Protein AF-A0AAJ2H6S4-F1 (afdb_monomer)

InterPro domains:
  IPR003325 TerD domain [PF02342] (1-60)

Secondary structure (DSSP, 8-state):
-PPPPPTT----HHHH-TT----------PPPSSSSPPP----------TTSS-SSGGG-

Organism: NCBI:txid1538159

pLDDT: mean 86.86, std 6.99, range [56.94, 94.56]

Radius of gyration: 15.92 Å; Cα contacts (8 Å, |Δi|>4): 23; chains: 1; bounding box: 42×23×39 Å

Nearest PDB structures (foldseek):
  6g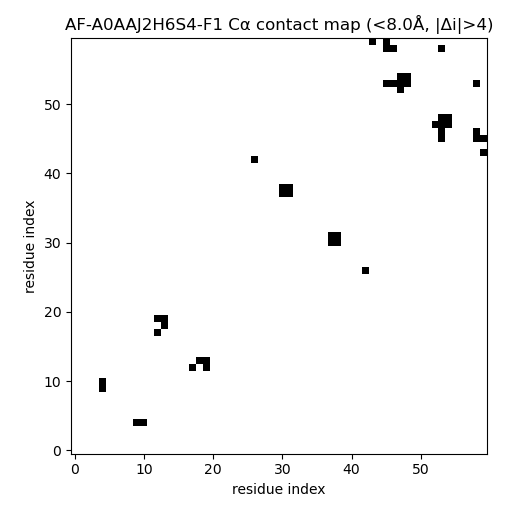ao-assembly1_C  TM=2.052E-01  e=2.790E+00  Mammalian orthoreovirus 1 Lang

Sequence (60 aa):
MAISLSKGGNLSLTKTDPNLVRILVGLGWDERSTDGASFDLDASAFLLGASGKVRGDHDF

Solvent-accessible surface area (backbone atoms only — not comparable to full-atom values): 4699 Å² total; per-residue (Å²): 134,89,84,86,80,57,94,92,59,86,81,62,60,57,81,76,42,77,81,72,85,80,84,86,86,86,87,87,79,83,76,73,90,62,90,78,82,75,83,85,83,85,87,85,79,78,71,61,48,99,85,73,40,61,91,51,79,82,65,105

Foldseek 3Di:
DDDDADVVRDDDVCVVPVPDPDDDDDDDDDWDPDDDDTDDDDDADADADPVRDGPDPVSD

Structure (mmCIF, N/CA/C/O backbone):
data_AF-A0AAJ2H6S4-F1
#
_entry.id   AF-A0AAJ2H6S4-F1
#
loop_
_atom_site.group_PDB
_atom_site.id
_atom_site.type_symbol
_atom_site.label_atom_id
_atom_site.label_alt_id
_atom_site.label_comp_id
_atom_site.label_asym_id
_atom_site.label_entity_id
_atom_site.label_seq_id
_atom_site.pdbx_PDB_ins_code
_atom_site.Cartn_x
_atom_site.Cartn_y
_atom_site.Cartn_z
_atom_site.occupancy
_atom_site.B_iso_or_equiv
_atom_site.auth_seq_id
_atom_site.auth_comp_id
_atom_site.auth_asym_id
_atom_site.auth_atom_id
_atom_site.pdbx_PDB_model_num
ATOM 1 N N . MET A 1 1 ? -13.972 4.565 -9.427 1.00 56.94 1 MET A N 1
ATOM 2 C CA . MET A 1 1 ? -13.361 5.873 -9.112 1.00 56.94 1 MET A CA 1
ATOM 3 C C . MET A 1 1 ? -11.922 5.589 -8.721 1.00 56.94 1 MET A C 1
ATOM 5 O O . MET A 1 1 ? -11.726 4.752 -7.849 1.00 56.94 1 MET A O 1
ATOM 9 N N . ALA A 1 2 ? -10.940 6.150 -9.425 1.00 65.75 2 ALA A N 1
ATOM 10 C CA . ALA A 1 2 ? -9.536 5.923 -9.093 1.00 65.75 2 ALA A CA 1
ATOM 11 C C . ALA A 1 2 ? -9.135 6.877 -7.967 1.00 65.75 2 ALA A C 1
ATOM 13 O O . ALA A 1 2 ? -9.418 8.072 -8.029 1.00 65.75 2 ALA A O 1
ATOM 14 N N . ILE A 1 3 ? -8.518 6.333 -6.930 1.00 69.94 3 ILE A N 1
ATOM 15 C CA . ILE A 1 3 ? -8.013 7.092 -5.797 1.00 69.94 3 ILE A CA 1
ATOM 16 C C . ILE A 1 3 ? -6.517 7.292 -6.036 1.00 69.94 3 ILE A C 1
ATOM 18 O O . ILE A 1 3 ? -5.790 6.313 -6.171 1.00 69.94 3 ILE A O 1
ATOM 22 N N . SER A 1 4 ? -6.065 8.545 -6.083 1.00 73.94 4 SER A N 1
ATOM 23 C CA . SER A 1 4 ? -4.643 8.871 -6.212 1.00 73.94 4 SER A CA 1
ATOM 24 C C . SER A 1 4 ? -4.088 9.300 -4.857 1.00 73.94 4 SER A C 1
ATOM 26 O O . SER A 1 4 ? -4.577 10.258 -4.257 1.00 73.94 4 SER A O 1
ATOM 28 N N . LEU A 1 5 ? -3.091 8.567 -4.363 1.00 71.00 5 LEU A N 1
ATOM 29 C CA . LEU A 1 5 ? -2.338 8.901 -3.157 1.00 71.00 5 LEU A CA 1
ATOM 30 C C . LEU A 1 5 ? -1.000 9.516 -3.564 1.00 71.00 5 LEU A C 1
ATOM 32 O O . LEU A 1 5 ? -0.248 8.937 -4.344 1.00 71.00 5 LEU A O 1
ATOM 36 N N . SER A 1 6 ? -0.693 10.692 -3.023 1.00 79.69 6 SER A N 1
ATOM 37 C CA . SER A 1 6 ? 0.631 11.299 -3.130 1.00 79.69 6 SER A CA 1
ATOM 38 C C . SER A 1 6 ? 1.569 10.733 -2.063 1.00 79.69 6 SER A C 1
ATOM 40 O O . SER A 1 6 ? 1.137 10.242 -1.018 1.00 79.69 6 SER A O 1
ATOM 42 N N . LYS A 1 7 ? 2.880 10.810 -2.312 1.00 78.81 7 LYS A N 1
ATOM 43 C CA . LYS A 1 7 ? 3.901 10.394 -1.342 1.00 78.81 7 LYS A CA 1
ATOM 44 C C . LYS A 1 7 ? 3.692 11.121 -0.006 1.00 78.81 7 LYS A C 1
ATOM 46 O O . LYS A 1 7 ? 3.681 12.347 0.031 1.00 78.81 7 LYS A O 1
ATOM 51 N N . GLY A 1 8 ? 3.551 10.354 1.078 1.00 82.56 8 GLY A N 1
ATOM 52 C CA . GLY A 1 8 ? 3.288 10.879 2.425 1.00 82.56 8 GLY A CA 1
ATOM 53 C C . GLY A 1 8 ? 1.839 11.313 2.677 1.00 82.56 8 GLY A C 1
ATOM 54 O O . GLY A 1 8 ? 1.554 11.878 3.728 1.00 82.56 8 GLY A O 1
ATOM 55 N N . GLY A 1 9 ? 0.930 11.080 1.728 1.00 83.56 9 GLY A N 1
ATOM 56 C CA . GLY A 1 9 ? -0.491 11.350 1.893 1.00 83.56 9 GLY A CA 1
ATOM 57 C C . GLY A 1 9 ? -1.198 10.274 2.716 1.00 83.56 9 GLY A C 1
ATOM 58 O O . GLY A 1 9 ? -0.862 9.093 2.649 1.00 83.56 9 GLY A O 1
ATOM 59 N N . ASN A 1 10 ? -2.241 10.687 3.436 1.00 84.38 10 ASN A N 1
ATOM 60 C CA . ASN A 1 10 ? -3.157 9.787 4.126 1.00 84.38 10 ASN A CA 1
ATOM 61 C C . ASN A 1 10 ? -4.537 9.892 3.482 1.00 84.38 10 ASN A C 1
ATOM 63 O O . ASN A 1 10 ? -5.001 10.984 3.149 1.00 84.38 10 ASN A O 1
ATOM 67 N N . LEU A 1 11 ? -5.230 8.762 3.378 1.00 86.12 11 LEU A N 1
ATOM 68 C CA . LEU A 1 11 ? -6.588 8.707 2.863 1.00 86.12 11 LEU A CA 1
ATOM 69 C C . LEU A 1 11 ? -7.466 7.842 3.761 1.00 86.12 11 LEU A C 1
ATOM 71 O O . LEU A 1 11 ? -7.080 6.751 4.170 1.00 86.12 11 LEU A O 1
ATOM 75 N N . SER A 1 12 ? -8.683 8.314 4.019 1.00 87.12 12 SER A N 1
ATOM 76 C CA . SER A 1 12 ? -9.706 7.516 4.687 1.00 87.12 12 SER A CA 1
ATOM 77 C C . SER A 1 12 ? -10.583 6.814 3.656 1.00 87.12 12 SER A C 1
ATOM 79 O O . SER A 1 12 ? -11.413 7.455 3.015 1.00 87.12 12 SER A O 1
ATOM 81 N N . LEU A 1 13 ? -10.436 5.493 3.545 1.00 86.94 13 LEU A N 1
ATOM 82 C CA . LEU A 1 13 ? -11.278 4.670 2.675 1.00 86.94 13 LEU A CA 1
ATOM 83 C C . LEU A 1 13 ? -12.746 4.693 3.109 1.00 86.94 13 LEU A C 1
ATOM 85 O O . LEU A 1 13 ? -13.615 4.744 2.255 1.00 86.94 13 LEU A O 1
ATOM 89 N N . THR A 1 14 ? -13.031 4.776 4.412 1.00 88.69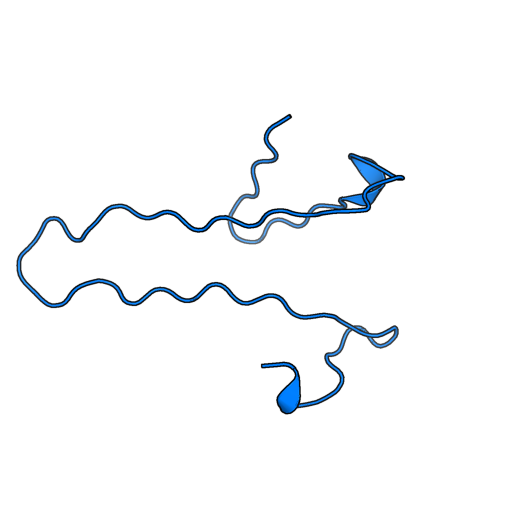 14 THR A N 1
ATOM 90 C CA . THR A 1 14 ? -14.404 4.882 4.937 1.00 88.69 14 THR A CA 1
ATOM 91 C C . THR A 1 14 ? -15.121 6.143 4.458 1.00 88.69 14 THR A C 1
ATOM 93 O O . THR A 1 14 ? -16.324 6.112 4.221 1.00 88.69 14 THR A O 1
ATOM 96 N N . LYS A 1 15 ? -14.398 7.264 4.302 1.00 86.94 15 LYS A N 1
ATOM 97 C CA . LYS A 1 15 ? -14.983 8.496 3.746 1.00 86.94 15 L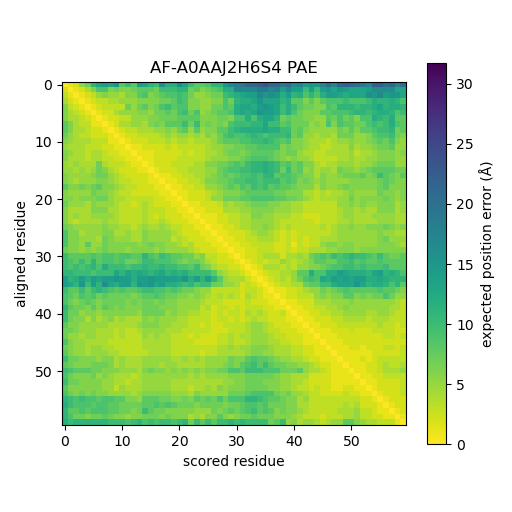YS A CA 1
ATOM 98 C C . LYS A 1 15 ? -15.294 8.363 2.256 1.00 86.94 15 LYS A C 1
ATOM 100 O O . LYS A 1 15 ? -16.172 9.064 1.768 1.00 86.94 15 LYS A O 1
ATOM 105 N N . THR A 1 16 ? -14.559 7.514 1.541 1.00 84.94 16 THR A N 1
ATOM 106 C CA . THR A 1 16 ? -14.749 7.288 0.104 1.00 84.94 16 THR A CA 1
ATOM 107 C C . THR A 1 16 ? -15.816 6.231 -0.171 1.00 84.94 16 THR A C 1
ATOM 109 O O . THR A 1 16 ? -16.653 6.433 -1.044 1.00 84.94 16 THR A O 1
ATOM 112 N N . ASP A 1 17 ? -15.802 5.132 0.581 1.00 88.44 17 ASP A N 1
ATOM 113 C CA . ASP A 1 17 ? -16.792 4.061 0.542 1.00 88.44 17 ASP A CA 1
ATOM 114 C C . ASP A 1 17 ? -16.945 3.439 1.950 1.00 88.44 17 ASP A C 1
ATOM 116 O O . ASP A 1 17 ? -16.083 2.674 2.396 1.00 88.44 17 ASP A O 1
ATOM 120 N N . PRO A 1 18 ? -18.025 3.759 2.685 1.00 90.06 18 PRO A N 1
ATOM 121 C CA . PRO A 1 18 ? -18.249 3.239 4.032 1.00 90.06 18 PRO A CA 1
ATOM 122 C C . PRO A 1 18 ? -18.608 1.746 4.059 1.00 90.06 18 PRO A C 1
ATOM 124 O O . PRO A 1 18 ? -18.520 1.133 5.121 1.00 90.06 18 PRO A O 1
ATOM 127 N N . ASN A 1 19 ? -18.983 1.157 2.919 1.00 93.62 19 ASN A N 1
ATOM 128 C CA . ASN A 1 19 ? -19.365 -0.252 2.799 1.00 93.62 19 ASN A CA 1
ATOM 129 C C . ASN A 1 19 ? -18.279 -1.083 2.097 1.00 93.62 19 ASN A C 1
ATOM 131 O O . ASN A 1 19 ? -18.563 -2.150 1.547 1.00 93.62 19 ASN A O 1
ATOM 135 N N . LEU A 1 20 ? -17.035 -0.597 2.090 1.00 89.00 20 LEU A N 1
ATOM 136 C CA . LEU A 1 20 ? -15.919 -1.262 1.434 1.00 89.00 20 LEU A CA 1
ATOM 137 C C . LEU A 1 20 ? -15.637 -2.629 2.074 1.00 89.00 20 LEU A C 1
ATOM 139 O O . LEU A 1 20 ? -15.171 -2.725 3.205 1.00 89.00 20 LEU A O 1
ATOM 143 N N . VAL A 1 21 ? -15.887 -3.695 1.315 1.00 92.50 21 VAL A N 1
ATOM 144 C CA . VAL A 1 21 ? -15.679 -5.089 1.757 1.00 92.50 21 VAL A CA 1
ATOM 145 C C . VAL A 1 21 ? -14.495 -5.775 1.082 1.00 92.50 21 VAL A C 1
ATOM 147 O O . VAL A 1 21 ? -14.063 -6.839 1.518 1.00 92.50 21 VAL A O 1
ATOM 150 N N . ARG A 1 22 ? -13.986 -5.209 -0.016 1.00 89.06 22 ARG A N 1
ATOM 151 C CA . ARG A 1 22 ? -12.885 -5.777 -0.803 1.00 89.06 22 ARG A CA 1
ATOM 152 C C . ARG A 1 22 ? -11.986 -4.668 -1.320 1.00 89.06 22 ARG A C 1
ATOM 154 O O . ARG A 1 22 ? -12.478 -3.649 -1.794 1.00 89.06 22 ARG A O 1
ATOM 161 N N . ILE A 1 23 ? -10.680 -4.906 -1.265 1.00 86.06 23 ILE A N 1
ATOM 162 C CA . ILE A 1 23 ? -9.649 -4.000 -1.772 1.00 86.06 23 ILE A CA 1
ATOM 163 C C . ILE A 1 23 ? -8.769 -4.791 -2.735 1.00 86.06 23 ILE A C 1
ATOM 165 O O . ILE A 1 23 ? -8.381 -5.918 -2.435 1.00 86.06 23 ILE A O 1
ATOM 169 N N . LEU A 1 24 ? -8.465 -4.190 -3.882 1.00 86.94 24 LEU A N 1
ATOM 170 C CA . LEU A 1 24 ? -7.436 -4.660 -4.800 1.00 86.94 24 LEU A CA 1
ATOM 171 C C . LEU A 1 24 ? -6.287 -3.655 -4.760 1.00 86.94 24 LEU A C 1
ATOM 173 O O . LEU A 1 24 ? -6.506 -2.464 -4.983 1.00 86.94 24 LEU A O 1
ATOM 177 N N . VAL A 1 25 ? -5.082 -4.139 -4.475 1.00 84.50 25 VAL A N 1
ATOM 178 C CA . VAL A 1 25 ? -3.858 -3.334 -4.480 1.00 84.50 25 VAL A CA 1
ATOM 179 C C . VAL A 1 25 ? -3.023 -3.762 -5.679 1.00 84.50 25 VAL A C 1
ATOM 181 O O . VAL A 1 25 ? -2.817 -4.954 -5.891 1.00 84.50 25 VAL A O 1
ATOM 184 N N . GLY A 1 26 ? -2.569 -2.792 -6.470 1.00 85.44 26 GLY A N 1
ATOM 185 C CA . GLY A 1 26 ? -1.661 -3.013 -7.590 1.00 85.44 26 GLY A CA 1
ATOM 186 C C . GLY A 1 26 ? -0.458 -2.088 -7.472 1.00 85.44 26 GLY A C 1
ATOM 187 O O . GLY A 1 26 ? -0.628 -0.895 -7.222 1.00 85.44 26 GLY A O 1
ATOM 188 N N . LEU A 1 27 ? 0.740 -2.642 -7.648 1.00 85.56 27 LEU A N 1
ATOM 189 C CA . LEU A 1 27 ? 1.985 -1.894 -7.774 1.00 85.56 27 LEU A CA 1
ATOM 190 C C . LEU A 1 27 ? 2.443 -1.973 -9.233 1.00 85.56 27 LEU A C 1
ATOM 192 O O . LEU A 1 27 ? 2.514 -3.062 -9.795 1.00 85.56 27 LEU A O 1
ATOM 196 N N . GLY A 1 28 ? 2.734 -0.824 -9.837 1.00 87.88 28 GLY A N 1
ATOM 197 C CA . GLY A 1 28 ? 3.287 -0.728 -11.184 1.00 87.88 28 GLY A CA 1
ATOM 198 C C . GLY A 1 28 ? 4.456 0.247 -11.196 1.00 87.88 28 GLY A C 1
ATOM 199 O O . GLY A 1 28 ? 4.420 1.262 -10.499 1.00 87.88 28 GLY A O 1
ATOM 200 N N . TRP A 1 29 ? 5.488 -0.078 -11.967 1.00 89.12 29 TRP A N 1
ATOM 201 C CA . TRP A 1 29 ? 6.681 0.742 -12.143 1.00 89.12 29 TRP A CA 1
ATOM 202 C C . TRP A 1 29 ? 7.173 0.639 -13.583 1.00 89.12 29 TRP A C 1
ATOM 204 O O . TRP A 1 29 ? 6.926 -0.360 -14.259 1.00 89.12 29 TRP A O 1
ATOM 214 N N . ASP A 1 30 ? 7.886 1.668 -14.030 1.00 90.44 30 ASP A N 1
ATOM 215 C CA . ASP A 1 30 ? 8.614 1.610 -15.291 1.00 90.44 30 ASP A CA 1
ATOM 216 C C . ASP A 1 30 ? 9.906 0.816 -15.089 1.00 90.44 30 ASP A C 1
ATOM 218 O O . ASP A 1 30 ? 10.632 1.004 -14.104 1.00 90.44 30 ASP A O 1
ATOM 222 N N . GLU A 1 31 ? 10.197 -0.083 -16.025 1.00 87.44 31 GLU A N 1
ATOM 223 C CA . GLU A 1 31 ? 11.439 -0.844 -16.011 1.00 87.44 31 GLU A CA 1
ATOM 224 C C . GLU A 1 31 ? 12.658 0.077 -16.112 1.00 87.44 31 GLU A C 1
ATOM 226 O O . GLU A 1 31 ? 12.605 1.200 -16.624 1.00 87.44 31 GLU A O 1
ATOM 231 N N . ARG A 1 32 ? 13.795 -0.416 -15.616 1.00 90.31 32 ARG A N 1
ATOM 232 C CA . ARG A 1 32 ? 15.053 0.316 -15.718 1.00 90.31 32 ARG A CA 1
ATOM 233 C C . ARG A 1 32 ? 15.358 0.581 -17.197 1.00 90.31 32 ARG A C 1
ATOM 235 O O . ARG A 1 32 ? 15.483 -0.346 -17.987 1.00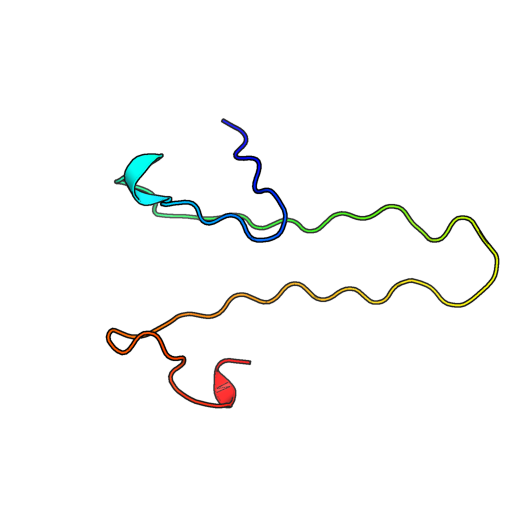 90.31 32 ARG A O 1
ATOM 242 N N . SER A 1 33 ? 15.533 1.853 -17.545 1.00 91.19 33 SER A N 1
ATOM 243 C CA . SER A 1 33 ? 15.842 2.286 -18.914 1.00 91.19 33 SER A CA 1
ATOM 244 C C . SER A 1 33 ? 17.335 2.237 -19.264 1.00 91.19 33 SER A C 1
ATOM 246 O O . SER A 1 33 ? 17.695 2.376 -20.430 1.00 91.19 33 SER A O 1
ATOM 248 N N . THR A 1 34 ? 18.205 2.055 -18.269 1.00 92.88 34 THR A N 1
ATOM 249 C CA . THR A 1 34 ? 19.659 1.913 -18.422 1.00 92.88 34 THR A CA 1
ATOM 250 C C . THR A 1 34 ? 20.104 0.466 -18.221 1.00 92.88 34 THR A C 1
ATOM 252 O O . THR A 1 34 ? 19.367 -0.372 -17.705 1.00 92.88 34 THR A O 1
ATOM 255 N N . ASP A 1 35 ? 21.357 0.185 -18.546 1.00 87.31 35 ASP A N 1
ATOM 256 C CA . ASP A 1 35 ? 22.047 -1.032 -18.138 1.00 87.31 35 ASP A CA 1
ATOM 257 C C . ASP A 1 35 ? 22.146 -1.166 -16.600 1.00 87.31 35 ASP A C 1
ATOM 259 O O . ASP A 1 35 ? 22.087 -0.186 -15.845 1.00 87.31 35 ASP A O 1
ATOM 263 N N . GLY A 1 36 ? 22.242 -2.414 -16.128 1.00 88.75 36 GLY A N 1
ATOM 264 C CA . GLY A 1 36 ? 22.326 -2.771 -14.708 1.00 88.75 36 GLY A CA 1
ATOM 265 C C . GLY A 1 36 ? 21.194 -3.680 -14.220 1.00 88.75 36 GLY A C 1
ATOM 266 O O . GLY A 1 36 ? 20.364 -4.148 -14.993 1.00 88.75 36 GLY A O 1
ATOM 267 N N . ALA A 1 37 ? 21.187 -3.963 -12.915 1.00 89.62 37 ALA A N 1
ATOM 268 C CA . ALA A 1 37 ? 20.227 -4.881 -12.302 1.00 89.62 37 ALA A CA 1
ATOM 269 C C . ALA A 1 37 ? 18.809 -4.293 -12.246 1.00 89.62 37 ALA A C 1
ATOM 271 O O . ALA A 1 37 ? 18.635 -3.105 -11.958 1.00 89.62 37 ALA A O 1
ATOM 272 N N . SER A 1 38 ? 17.798 -5.132 -12.467 1.00 90.56 38 SER A N 1
ATOM 273 C 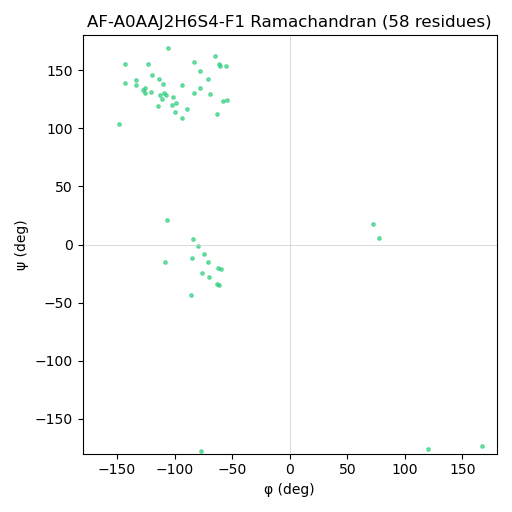CA . SER A 1 38 ? 16.386 -4.752 -12.372 1.00 90.56 38 SER A CA 1
ATOM 274 C C . SER A 1 38 ? 16.038 -4.143 -11.013 1.00 90.56 38 SER A C 1
ATOM 276 O O . SER A 1 38 ? 16.690 -4.418 -10.005 1.00 90.56 38 SER A O 1
ATOM 278 N N . PHE A 1 39 ? 15.006 -3.299 -10.989 1.00 90.25 39 PHE A N 1
ATOM 279 C CA . PHE A 1 39 ? 14.429 -2.866 -9.725 1.00 90.25 39 PHE A CA 1
ATOM 280 C C . PHE A 1 39 ? 13.712 -4.047 -9.073 1.00 90.25 39 PHE A C 1
ATOM 282 O O . PHE A 1 39 ? 12.903 -4.709 -9.721 1.00 90.25 39 PHE A O 1
ATOM 289 N N . ASP A 1 40 ? 14.024 -4.280 -7.804 1.00 89.88 40 ASP A N 1
ATOM 290 C CA . ASP A 1 40 ? 13.306 -5.203 -6.935 1.00 89.88 40 ASP A CA 1
ATOM 291 C C . ASP A 1 40 ? 12.361 -4.363 -6.074 1.00 89.88 40 ASP A C 1
ATOM 293 O O . ASP A 1 40 ? 12.816 -3.470 -5.350 1.00 89.88 40 ASP A O 1
ATOM 297 N N . LEU A 1 41 ? 11.052 -4.533 -6.270 1.00 89.25 41 LEU A N 1
ATOM 298 C CA . LEU A 1 41 ? 10.040 -3.732 -5.591 1.00 89.25 41 LEU A CA 1
ATOM 299 C C . LEU A 1 41 ? 9.128 -4.625 -4.770 1.00 89.25 41 LEU A C 1
ATOM 301 O O . LEU A 1 41 ? 8.503 -5.546 -5.293 1.00 89.25 41 LEU A O 1
ATOM 305 N N . ASP A 1 42 ? 8.941 -4.218 -3.521 1.00 88.94 42 ASP A N 1
ATOM 306 C CA . ASP A 1 42 ? 8.009 -4.839 -2.599 1.00 88.94 42 ASP A CA 1
ATOM 307 C C . ASP A 1 42 ? 6.818 -3.918 -2.322 1.00 88.94 42 ASP A C 1
ATOM 309 O O . ASP A 1 42 ? 6.957 -2.709 -2.105 1.00 88.94 42 ASP A O 1
ATOM 313 N N . ALA A 1 43 ? 5.625 -4.508 -2.287 1.00 86.94 43 ALA A N 1
ATOM 314 C CA . ALA A 1 43 ? 4.425 -3.879 -1.754 1.00 86.94 43 ALA A CA 1
ATOM 315 C C . ALA A 1 43 ? 3.982 -4.640 -0.505 1.00 86.94 43 ALA A C 1
ATOM 317 O O . ALA A 1 43 ? 3.621 -5.813 -0.581 1.00 86.94 43 ALA A O 1
ATOM 318 N N . SER A 1 44 ? 3.952 -3.953 0.633 1.00 89.31 44 SER A N 1
ATOM 319 C CA . SER A 1 44 ? 3.533 -4.533 1.911 1.00 89.31 44 SER A CA 1
ATOM 320 C C . SER A 1 44 ? 2.317 -3.793 2.456 1.00 89.31 44 SER A C 1
ATOM 322 O O . SER A 1 44 ? 2.180 -2.577 2.300 1.00 89.31 44 SER A O 1
ATOM 324 N N . ALA A 1 45 ? 1.432 -4.527 3.124 1.00 89.50 45 ALA A N 1
ATOM 325 C CA . ALA A 1 45 ? 0.284 -3.972 3.824 1.00 89.50 45 ALA A CA 1
ATOM 326 C C . ALA A 1 45 ? 0.304 -4.448 5.274 1.00 89.50 45 ALA A C 1
ATOM 328 O O . ALA A 1 45 ? 0.420 -5.640 5.537 1.00 89.50 45 ALA A O 1
ATOM 329 N N . PHE A 1 46 ? 0.149 -3.511 6.206 1.00 91.50 46 PHE A N 1
ATOM 330 C CA . PHE A 1 46 ? 0.173 -3.796 7.636 1.00 91.50 46 PHE A CA 1
ATOM 331 C C . PHE A 1 46 ? -1.202 -3.561 8.244 1.00 91.50 46 PHE A C 1
ATOM 333 O O . PHE A 1 46 ? -1.787 -2.484 8.094 1.00 91.50 46 PHE A O 1
ATOM 340 N N . LEU A 1 47 ? -1.706 -4.556 8.969 1.00 90.25 47 LEU A N 1
ATOM 341 C CA . LEU A 1 47 ? -2.906 -4.403 9.782 1.00 90.25 47 LEU A CA 1
ATOM 342 C C . LEU A 1 47 ? -2.504 -3.918 11.172 1.00 90.25 47 LEU A C 1
ATOM 344 O O . LEU A 1 47 ? -1.819 -4.610 11.921 1.00 90.25 47 LEU A O 1
ATOM 348 N N . LEU A 1 48 ? -2.952 -2.714 11.518 1.00 92.31 48 LEU A N 1
ATOM 349 C CA . LEU A 1 48 ? -2.702 -2.123 12.826 1.00 92.31 48 LEU A CA 1
ATOM 350 C C . LEU A 1 48 ? -3.860 -2.433 13.776 1.00 92.31 48 LEU A C 1
ATOM 352 O O . LEU A 1 48 ? -5.031 -2.322 13.410 1.00 92.31 48 LEU A O 1
ATOM 356 N N . GLY A 1 49 ? -3.527 -2.794 15.014 1.00 91.31 49 GLY A N 1
ATOM 357 C CA . GLY A 1 49 ? -4.496 -2.907 16.101 1.00 91.31 49 GLY A CA 1
ATOM 358 C C . GLY A 1 49 ? -4.903 -1.542 16.666 1.00 91.31 49 GLY A C 1
ATOM 359 O O . GLY A 1 49 ? -4.415 -0.493 16.246 1.00 91.31 49 GLY A O 1
ATOM 360 N N . ALA A 1 50 ? -5.753 -1.549 17.697 1.00 94.25 50 ALA A N 1
ATOM 361 C CA . ALA A 1 50 ? -6.249 -0.328 18.345 1.00 94.25 50 ALA A CA 1
ATOM 362 C C . ALA A 1 50 ? -5.144 0.569 18.946 1.00 94.25 50 ALA A C 1
ATOM 364 O O . ALA A 1 50 ? -5.354 1.762 19.142 1.00 94.25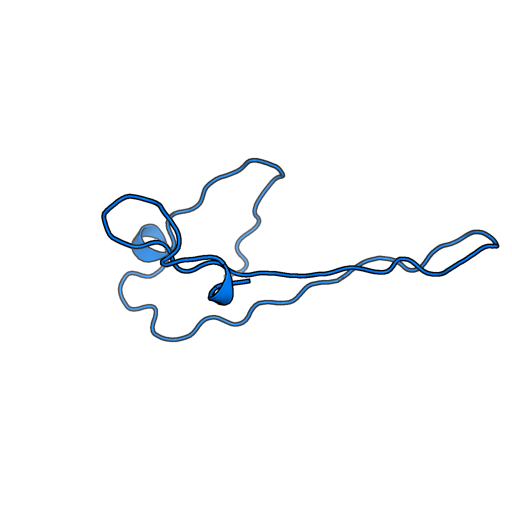 50 ALA A O 1
ATOM 365 N N . SER A 1 51 ? -3.960 0.014 19.220 1.00 94.00 51 SER A N 1
ATOM 366 C CA . SER A 1 51 ? -2.781 0.750 19.693 1.00 94.00 51 SER A CA 1
ATOM 367 C C . SER A 1 51 ? -2.010 1.475 18.580 1.00 94.00 51 SER A C 1
ATOM 369 O O . SER A 1 51 ? -0.995 2.111 18.866 1.00 94.00 51 SER A O 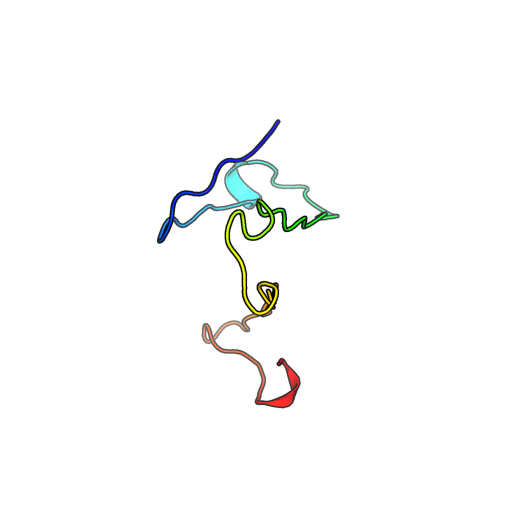1
ATOM 371 N N . GLY A 1 52 ? -2.442 1.358 17.318 1.00 92.88 52 GLY A N 1
ATOM 372 C CA . GLY A 1 52 ? -1.736 1.908 16.157 1.00 92.88 52 GLY A CA 1
ATOM 373 C C . GLY A 1 52 ? -0.454 1.151 15.798 1.00 92.88 52 GLY A C 1
ATOM 374 O O . GLY A 1 52 ? 0.396 1.692 15.097 1.00 92.88 52 GLY A O 1
ATOM 375 N N . LYS A 1 53 ? -0.293 -0.082 16.290 1.00 93.25 53 LYS A N 1
ATOM 376 C CA . LYS A 1 53 ? 0.869 -0.946 16.040 1.00 93.25 53 LYS A CA 1
ATOM 377 C C . LYS A 1 53 ? 0.437 -2.276 15.424 1.00 93.25 53 LYS A C 1
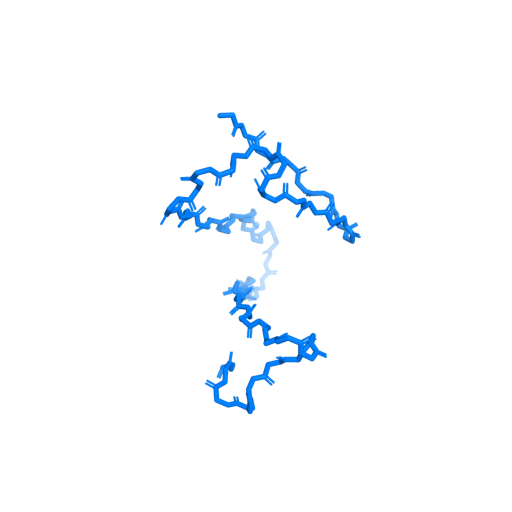ATOM 379 O O . LYS A 1 53 ? -0.695 -2.716 15.635 1.00 93.25 53 LYS A O 1
ATOM 384 N N . VAL A 1 54 ? 1.356 -2.908 14.696 1.00 94.56 54 VAL A N 1
ATOM 385 C CA . VAL A 1 54 ? 1.244 -4.314 14.278 1.00 94.56 54 VAL A CA 1
ATOM 386 C C . VAL A 1 54 ? 1.275 -5.241 15.497 1.00 94.56 54 VAL A C 1
ATOM 388 O O . VAL A 1 54 ? 1.688 -4.829 16.586 1.00 94.56 54 VAL A O 1
ATOM 391 N N . ARG A 1 55 ? 0.827 -6.488 15.340 1.00 91.44 55 ARG A N 1
ATOM 392 C CA . ARG A 1 55 ? 0.713 -7.454 16.447 1.00 91.44 55 ARG A CA 1
ATOM 393 C C . ARG A 1 55 ? 2.068 -8.026 16.861 1.00 91.44 55 ARG A C 1
ATOM 395 O O . ARG A 1 55 ? 2.226 -8.441 18.006 1.00 91.44 55 ARG A O 1
ATOM 402 N N . GLY A 1 56 ? 3.035 -8.025 15.951 1.00 91.81 56 GLY A N 1
ATOM 403 C CA . GLY A 1 56 ? 4.419 -8.425 16.180 1.00 91.81 56 GLY A CA 1
ATOM 404 C C . GLY A 1 56 ? 5.156 -8.612 14.858 1.00 91.81 56 GLY A C 1
ATOM 405 O O . GLY A 1 56 ? 4.597 -8.346 13.798 1.00 91.81 56 GLY A O 1
ATOM 406 N N . ASP A 1 57 ? 6.386 -9.114 14.926 1.00 90.19 57 ASP A N 1
ATOM 407 C CA . ASP A 1 57 ? 7.275 -9.251 13.759 1.00 90.19 57 ASP A CA 1
ATOM 408 C C . ASP A 1 57 ? 6.731 -10.187 12.668 1.00 90.19 57 ASP A C 1
ATOM 410 O O . ASP A 1 57 ? 7.129 -10.087 11.520 1.00 90.19 57 ASP A O 1
ATOM 414 N N . HIS A 1 58 ? 5.789 -11.070 13.010 1.00 90.19 58 HIS A N 1
ATOM 415 C CA . HIS A 1 58 ? 5.128 -11.984 12.073 1.00 90.19 58 HIS A CA 1
ATOM 416 C C . HIS A 1 58 ? 4.091 -11.312 11.158 1.00 90.19 58 HIS A C 1
ATOM 418 O O . HIS A 1 58 ? 3.530 -11.978 10.293 1.00 90.19 58 HIS A O 1
ATOM 424 N N . ASP A 1 59 ? 3.768 -10.036 11.392 1.00 87.19 59 ASP A N 1
ATOM 425 C CA . ASP A 1 59 ? 2.895 -9.249 10.512 1.00 87.19 59 ASP A CA 1
ATOM 426 C C . ASP A 1 59 ? 3.667 -8.622 9.333 1.00 87.19 59 ASP A C 1
ATOM 428 O O . ASP A 1 59 ? 3.080 -7.852 8.567 1.00 87.19 59 ASP A O 1
ATOM 432 N N . PHE A 1 60 ? 4.962 -8.938 9.206 1.00 78.56 60 PHE A N 1
ATOM 433 C CA . PHE A 1 60 ? 5.800 -8.655 8.047 1.00 78.56 60 PHE A CA 1
ATOM 434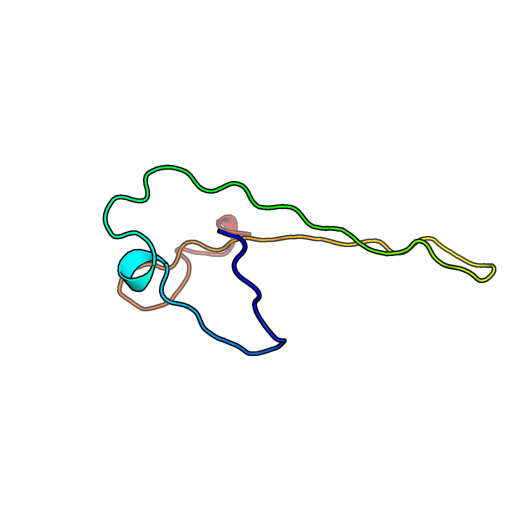 C C . PHE A 1 60 ? 6.195 -9.952 7.335 1.00 78.56 60 PHE A C 1
ATOM 436 O O . PHE A 1 60 ? 6.578 -10.918 8.036 1.00 78.56 60 PHE A O 1
#

Mean predicted aligned error: 5.66 Å